Protein 1QRV (pdb70)

B-factor: mean 34.13, std 11.51, range [11.64, 81.61]

Structure (mmCIF, N/CA/C/O backbone):
data_1QRV
#
_entry.id   1QRV
#
_cell.length_a   43.740
_cell.length_b   53.797
_cell.length_c   86.843
_cell.angle_alpha   90.00
_cell.angle_beta   90.00
_cell.angle_gamma   90.00
#
_symmetry.space_group_name_H-M   'P 21 21 21'
#
loop_
_entity.id
_entity.type
_entity.pdbx_description
1 polymer "DNA (5'-D(*GP*CP*GP*AP*TP*AP*TP*CP*GP*C)-3')"
2 polymer 'HIGH MOBILITY GROUP PROTEIN D'
3 non-polymer 'SODIUM ION'
4 water water
#
loop_
_atom_site.group_PDB
_atom_site.id
_atom_site.type_symbol
_atom_site.label_atom_id
_atom_site.label_alt_id
_atom_site.label_comp_id
_atom_site.label_asym_id
_atom_site.label_entity_id
_atom_site.label_seq_id
_atom_site.pdbx_PDB_ins_code
_atom_site.Cartn_x
_atom_site.Cartn_y
_atom_site.Cartn_z
_atom_site.occupancy
_atom_site.B_iso_or_equiv
_atom_site.auth_seq_id
_atom_site.auth_comp_id
_atom_site.auth_asym_id
_atom_site.auth_atom_id
_atom_site.pdbx_PDB_model_num
ATOM 424 N N . SER C 2 1 ? 7.473 -9.123 -16.543 1.00 72.94 2 SER A N 1
ATOM 425 C CA . SER C 2 1 ? 8.287 -8.285 -15.615 1.00 73.13 2 SER A CA 1
ATOM 426 C C . SER C 2 1 ? 8.864 -7.047 -16.327 1.00 72.54 2 SER A C 1
ATOM 427 O O . SER C 2 1 ? 9.998 -6.643 -16.054 1.00 73.09 2 SER A O 1
ATOM 429 N N . ASP C 2 2 ? 8.080 -6.435 -17.220 1.00 71.24 3 ASP A N 1
ATOM 430 C CA . ASP C 2 2 ? 8.556 -5.260 -17.955 1.00 68.11 3 ASP A CA 1
ATOM 431 C C . ASP C 2 2 ? 7.595 -4.058 -18.091 1.00 63.80 3 ASP A C 1
ATOM 432 O O . ASP C 2 2 ? 8.039 -2.926 -18.334 1.00 62.33 3 ASP A O 1
ATOM 437 N N . LYS C 2 3 ? 6.292 -4.285 -17.947 1.00 59.11 4 LYS A N 1
ATOM 438 C CA . LYS C 2 3 ? 5.331 -3.185 -18.058 1.00 54.87 4 LYS A CA 1
ATOM 439 C C . LYS C 2 3 ? 5.567 -2.158 -16.944 1.00 50.23 4 LYS A C 1
ATOM 440 O O . LYS C 2 3 ? 6.210 -2.460 -15.932 1.00 47.67 4 LYS A O 1
ATOM 446 N N . PRO C 2 4 ? 5.060 -0.923 -17.121 1.00 46.22 5 PRO A N 1
ATOM 447 C CA . PRO C 2 4 ? 5.248 0.118 -16.099 1.00 42.20 5 PRO A CA 1
ATOM 448 C C . PRO C 2 4 ? 4.787 -0.318 -14.703 1.00 37.36 5 PRO A C 1
ATOM 449 O O . PRO C 2 4 ? 3.776 -1.005 -14.566 1.00 30.10 5 PRO A O 1
ATOM 453 N N . LYS C 2 5 ? 5.532 0.076 -13.674 1.00 35.99 6 LYS A N 1
ATOM 454 C CA . LYS C 2 5 ? 5.148 -0.281 -12.311 1.00 35.86 6 LYS A CA 1
ATOM 455 C C . LYS C 2 5 ? 3.956 0.596 -11.981 1.00 31.78 6 LYS A C 1
ATOM 456 O O . LYS C 2 5 ? 3.915 1.754 -12.381 1.00 26.16 6 LYS A O 1
ATOM 458 N N . ARG C 2 6 ? 2.977 0.046 -11.273 1.00 31.80 7 ARG A N 1
ATOM 459 C CA . ARG C 2 6 ? 1.812 0.839 -10.907 1.00 31.30 7 ARG A CA 1
ATOM 460 C C . ARG C 2 6 ? 2.245 2.072 -10.086 1.00 32.12 7 ARG A C 1
ATOM 461 O O . ARG C 2 6 ? 3.141 1.984 -9.241 1.00 33.49 7 ARG A O 1
ATOM 469 N N . PRO C 2 7 ? 1.617 3.237 -10.332 1.00 28.11 8 PRO A N 1
ATOM 470 C CA . PRO C 2 7 ? 1.956 4.466 -9.607 1.00 25.78 8 PRO A CA 1
ATOM 471 C C . PRO C 2 7 ? 1.590 4.348 -8.121 1.00 24.37 8 PRO A C 1
ATOM 472 O O . PRO C 2 7 ? 0.659 3.626 -7.755 1.00 21.65 8 PRO A O 1
ATOM 476 N N . LEU C 2 8 ? 2.344 5.036 -7.268 1.00 23.90 9 LEU A N 1
ATOM 477 C CA . LEU C 2 8 ? 2.097 4.995 -5.827 1.00 24.74 9 LEU A CA 1
ATOM 478 C C . LEU C 2 8 ? 1.017 5.957 -5.353 1.00 23.45 9 LEU A C 1
ATOM 479 O O . LEU C 2 8 ? 0.908 7.073 -5.827 1.00 23.20 9 LEU A O 1
ATOM 484 N N . SER C 2 9 ? 0.233 5.504 -4.395 1.00 25.05 10 SER A N 1
ATOM 485 C CA . SER C 2 9 ? -0.824 6.319 -3.818 1.00 21.19 10 SER A CA 1
ATOM 486 C C . SER C 2 9 ? -0.208 7.484 -3.035 1.00 19.33 10 SER A C 1
ATOM 487 O O . SER C 2 9 ? 1.008 7.539 -2.802 1.00 17.67 10 SER A O 1
ATOM 490 N N . ALA C 2 10 ? -1.055 8.405 -2.607 1.00 18.87 11 ALA A N 1
ATOM 491 C CA . ALA C 2 10 ? -0.595 9.562 -1.843 1.00 14.18 11 ALA A CA 1
ATOM 492 C C . ALA C 2 10 ? 0.054 9.105 -0.544 1.00 15.58 11 ALA A C 1
ATOM 493 O O . ALA C 2 10 ? 1.113 9.615 -0.140 1.00 13.77 11 ALA A O 1
ATOM 495 N N . TYR C 2 11 ? -0.567 8.107 0.083 1.00 12.86 12 TYR A N 1
ATOM 496 C CA . TYR C 2 11 ? -0.078 7.572 1.332 1.00 17.05 12 TYR A CA 1
ATOM 497 C C . TYR C 2 11 ? 1.288 6.890 1.200 1.00 19.20 12 TYR A C 1
ATOM 498 O O . TYR C 2 11 ? 2.166 7.082 2.038 1.00 19.92 12 TYR A O 1
ATOM 507 N N . MET C 2 12 ? 1.463 6.090 0.154 1.00 19.69 13 MET A N 1
ATOM 508 C CA . MET C 2 12 ? 2.728 5.403 -0.061 1.00 21.00 13 MET A CA 1
ATOM 509 C C . MET C 2 12 ? 3.836 6.380 -0.416 1.00 21.43 13 MET A C 1
ATOM 510 O O . MET C 2 12 ? 4.980 6.186 -0.024 1.00 21.55 13 MET A O 1
ATOM 515 N N . LEU C 2 13 ? 3.516 7.425 -1.165 1.00 20.97 14 LEU A N 1
ATOM 516 C CA . LEU C 2 13 ? 4.545 8.409 -1.503 1.00 23.41 14 LEU A CA 1
ATOM 517 C C . LEU C 2 13 ? 4.965 9.094 -0.204 1.00 22.86 14 LEU A C 1
ATOM 518 O O . LEU C 2 13 ? 6.148 9.308 0.065 1.00 21.50 14 LEU A O 1
ATOM 523 N N . TRP C 2 14 ? 3.985 9.435 0.618 1.00 19.96 15 TRP A N 1
ATOM 524 C CA . TRP C 2 14 ? 4.327 10.068 1.866 1.00 21.21 15 TRP A CA 1
ATOM 525 C C . TRP C 2 14 ? 5.156 9.158 2.789 1.00 23.68 15 TRP A C 1
ATOM 526 O O . TRP C 2 14 ? 6.157 9.595 3.362 1.00 27.21 15 TRP A O 1
ATOM 537 N N . LEU C 2 15 ? 4.756 7.897 2.909 1.00 22.32 16 LEU A N 1
ATOM 538 C CA . LEU C 2 15 ? 5.449 6.973 3.786 1.00 23.90 16 LEU A CA 1
ATOM 539 C C . LEU C 2 15 ? 6.870 6.726 3.321 1.00 25.63 16 LEU A C 1
ATOM 540 O O . LEU C 2 15 ? 7.806 6.740 4.123 1.00 26.91 16 LEU A O 1
ATOM 545 N N . ASN C 2 16 ? 7.034 6.472 2.034 1.00 25.09 17 ASN A N 1
ATOM 546 C CA . ASN C 2 16 ? 8.362 6.235 1.513 1.00 28.76 17 ASN A CA 1
ATOM 547 C C . ASN C 2 1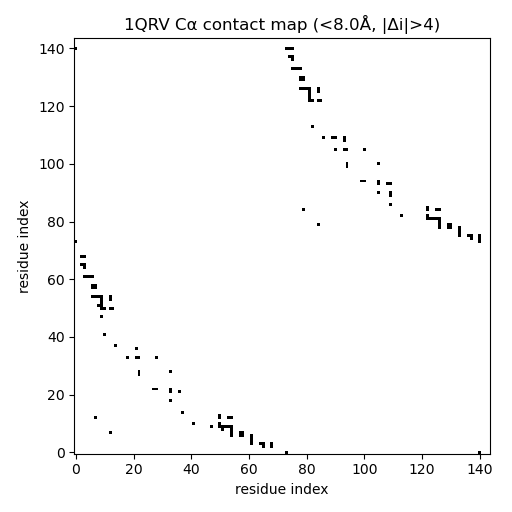6 ? 9.254 7.433 1.864 1.00 28.95 17 ASN A C 1
ATOM 548 O O . ASN C 2 16 ? 10.411 7.258 2.255 1.00 32.93 17 ASN A O 1
ATOM 553 N N . SER C 2 17 ? 8.717 8.644 1.747 1.00 26.29 18 SER A N 1
ATOM 554 C CA . SER C 2 17 ? 9.516 9.830 2.028 1.00 26.45 18 SER A CA 1
ATOM 555 C C . SER C 2 17 ? 9.763 10.056 3.502 1.00 25.56 18 SER A C 1
ATOM 556 O O . SER C 2 17 ? 10.744 10.701 3.876 1.00 21.51 18 SER A O 1
ATOM 559 N N . ALA C 2 18 ? 8.849 9.563 4.329 1.00 22.69 19 ALA A N 1
ATOM 560 C CA . ALA C 2 18 ? 8.945 9.768 5.768 1.00 23.12 19 ALA A CA 1
ATOM 561 C C . ALA C 2 18 ? 9.554 8.620 6.585 1.00 22.61 19 ALA A C 1
ATOM 562 O O . ALA C 2 18 ? 9.947 8.831 7.725 1.00 22.07 19 ALA A O 1
ATOM 564 N N . ARG C 2 19 ? 9.616 7.427 5.996 1.00 23.22 20 ARG A N 1
ATOM 565 C CA . ARG C 2 19 ? 10.158 6.230 6.625 1.00 22.57 20 ARG A CA 1
ATOM 566 C C . ARG C 2 19 ? 11.451 6.443 7.415 1.00 26.93 20 ARG A C 1
ATOM 567 O O . ARG C 2 19 ? 11.491 6.193 8.622 1.00 25.42 20 ARG A O 1
ATOM 575 N N . GLU C 2 20 ? 12.513 6.876 6.733 1.00 29.54 21 GLU A N 1
ATOM 576 C CA . GLU C 2 20 ? 13.798 7.108 7.400 1.00 31.88 21 GLU A CA 1
ATOM 577 C C . GLU C 2 20 ? 13.686 8.120 8.536 1.00 30.38 21 GLU A C 1
ATOM 578 O O . GLU C 2 20 ? 14.422 8.044 9.525 1.00 33.10 21 GLU A O 1
ATOM 584 N N . SER C 2 21 ? 12.763 9.063 8.408 1.00 28.21 22 SER A N 1
ATOM 585 C CA . SER C 2 21 ? 12.577 10.060 9.455 1.00 30.54 22 SER A CA 1
ATOM 586 C C . SER C 2 21 ? 11.979 9.378 10.685 1.00 28.71 22 SER A C 1
ATOM 587 O O . SER C 2 21 ? 12.494 9.499 11.797 1.00 29.70 22 SER A O 1
ATOM 590 N N . ILE C 2 22 ? 10.885 8.664 10.457 1.00 28.70 23 ILE A N 1
ATOM 591 C CA . ILE C 2 22 ? 10.173 7.898 11.489 1.00 25.49 23 ILE A CA 1
ATOM 592 C C . ILE C 2 22 ? 11.159 6.933 12.146 1.00 22.67 23 ILE A C 1
ATOM 593 O O . ILE C 2 22 ? 11.139 6.751 13.349 1.00 25.38 23 ILE A O 1
ATOM 598 N N . LYS C 2 23 ? 12.037 6.326 11.351 1.00 25.74 24 LYS A N 1
ATOM 599 C CA . LYS C 2 23 ? 13.004 5.384 11.899 1.00 31.44 24 LYS A CA 1
ATOM 600 C C . LYS C 2 23 ? 14.040 6.013 12.827 1.00 33.46 24 LYS A C 1
ATOM 601 O O . LYS C 2 23 ? 14.422 5.402 13.830 1.00 35.84 24 LYS A O 1
ATOM 607 N N . ARG C 2 24 ? 14.501 7.220 12.514 1.00 36.90 25 ARG A N 1
ATOM 608 C CA . ARG C 2 24 ? 15.490 7.835 13.392 1.00 39.68 25 ARG A CA 1
ATOM 609 C C . ARG C 2 24 ? 14.826 8.463 14.608 1.00 38.15 25 ARG A C 1
ATOM 610 O O . ARG C 2 24 ? 15.485 8.692 15.618 1.00 38.24 25 ARG A O 1
ATOM 618 N N . GLU C 2 25 ? 13.516 8.698 14.524 1.00 38.21 26 GLU A N 1
ATOM 619 C CA . GLU C 2 25 ? 12.758 9.260 15.649 1.00 38.13 26 GLU A CA 1
ATOM 620 C C . GLU C 2 25 ? 12.352 8.165 16.641 1.00 36.60 26 GLU A C 1
ATOM 621 O O . GLU C 2 25 ? 11.836 8.455 17.716 1.00 39.71 26 GLU A O 1
ATOM 627 N N . ASN 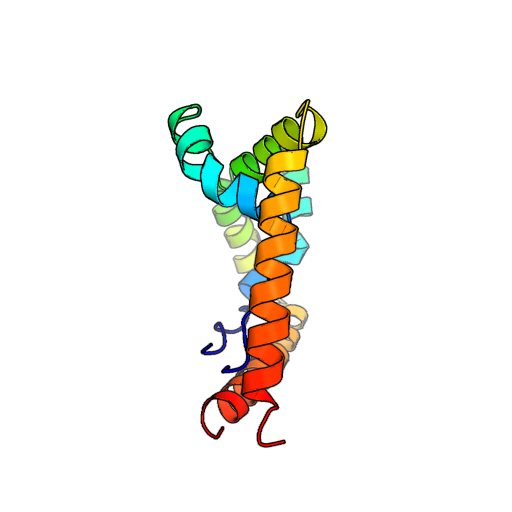C 2 26 ? 12.567 6.911 16.253 1.00 34.14 27 ASN A N 1
ATOM 628 C CA . ASN C 2 26 ? 12.235 5.739 17.078 1.00 30.77 27 ASN A CA 1
ATOM 629 C C . ASN C 2 26 ? 13.324 4.736 16.779 1.00 28.83 27 ASN A C 1
ATOM 630 O O . ASN C 2 26 ? 13.110 3.822 15.992 1.00 24.79 27 ASN A O 1
ATOM 635 N N . PRO C 2 27 ? 14.510 4.892 17.389 1.00 29.69 28 PRO A N 1
ATOM 636 C CA . PRO C 2 27 ? 15.587 3.938 17.105 1.00 30.46 28 PRO A CA 1
ATOM 637 C C . PRO C 2 27 ? 15.104 2.496 17.213 1.00 31.70 28 PRO A C 1
ATOM 638 O O . PRO C 2 27 ? 14.341 2.157 18.111 1.00 28.55 28 PRO A O 1
ATOM 642 N N . GLY C 2 28 ? 15.535 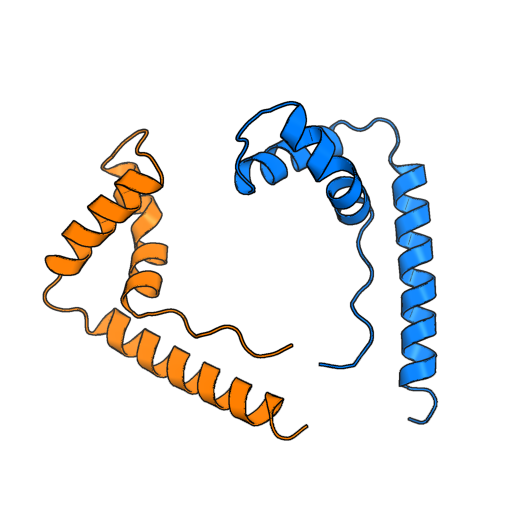1.661 16.278 1.00 31.86 29 GLY A N 1
ATOM 643 C CA . GLY C 2 28 ? 15.149 0.264 16.306 1.00 33.85 29 GLY A CA 1
ATOM 644 C C . GLY C 2 28 ? 13.731 -0.098 15.905 1.00 32.97 29 GLY A C 1
ATOM 645 O O . GLY C 2 28 ? 13.401 -1.278 15.879 1.00 32.70 29 GLY A O 1
ATOM 646 N N . ILE C 2 29 ? 12.888 0.889 15.603 1.00 32.57 30 ILE A N 1
ATOM 647 C CA . ILE C 2 29 ? 11.505 0.613 15.211 1.00 30.14 30 ILE A CA 1
ATOM 648 C C . ILE C 2 29 ? 11.475 -0.423 14.071 1.00 31.03 30 ILE A C 1
ATOM 649 O O . ILE C 2 29 ? 12.233 -0.314 13.111 1.00 30.93 30 ILE A O 1
ATOM 654 N N . LYS C 2 30 ? 10.628 -1.448 14.198 1.00 30.87 31 LYS A N 1
ATOM 655 C CA . LYS C 2 30 ? 10.511 -2.494 13.176 1.00 28.67 31 LYS A CA 1
ATOM 656 C C . LYS C 2 30 ? 9.588 -2.029 12.046 1.00 26.90 31 LYS A C 1
ATOM 657 O O . LYS C 2 30 ? 8.807 -1.097 12.222 1.00 31.78 31 LYS A O 1
ATOM 663 N N . VAL C 2 31 ? 9.668 -2.675 10.887 1.00 24.53 32 VAL A N 1
ATOM 664 C CA . VAL C 2 31 ? 8.860 -2.251 9.754 1.00 24.61 32 VAL A CA 1
ATOM 665 C C . VAL C 2 31 ? 7.365 -2.275 10.023 1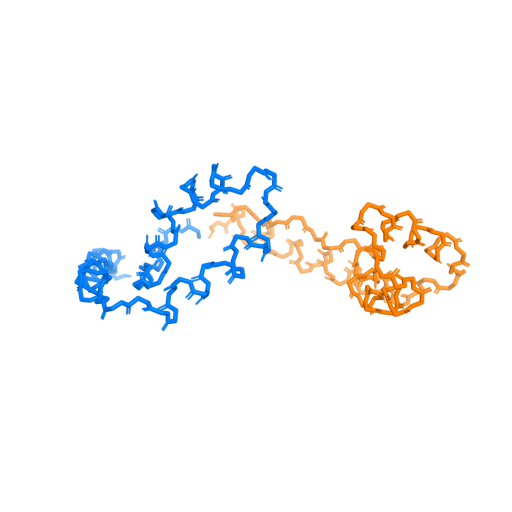.00 26.27 32 VAL A C 1
ATOM 666 O O . VAL C 2 31 ? 6.622 -1.415 9.530 1.00 26.25 32 VAL A O 1
ATOM 670 N N . THR C 2 32 ? 6.914 -3.246 10.806 1.00 22.55 33 THR A N 1
ATOM 671 C CA . THR C 2 32 ? 5.500 -3.334 11.104 1.00 24.00 33 THR A CA 1
ATOM 672 C C . THR C 2 32 ? 5.103 -2.173 12.008 1.00 22.88 33 THR A C 1
ATOM 673 O O . THR C 2 32 ? 3.960 -1.744 12.001 1.00 20.93 33 THR A O 1
ATOM 677 N N . GLU C 2 33 ? 6.050 -1.683 12.796 1.00 21.51 34 GLU A N 1
ATOM 678 C CA . GLU C 2 33 ? 5.794 -0.542 13.670 1.00 23.45 34 GLU A CA 1
ATOM 679 C C . GLU C 2 33 ? 5.917 0.763 12.876 1.00 20.23 34 GLU A C 1
ATOM 680 O O . GLU C 2 33 ? 5.309 1.763 13.224 1.00 21.21 34 GLU A O 1
ATOM 686 N N . VAL C 2 34 ? 6.731 0.751 11.824 1.00 19.34 35 VAL A N 1
ATOM 687 C CA . VAL C 2 34 ? 6.873 1.935 10.978 1.00 19.98 35 VAL A CA 1
ATOM 688 C C . VAL C 2 34 ? 5.530 2.083 10.257 1.00 17.93 35 VAL A C 1
ATOM 689 O O . VAL C 2 34 ? 4.997 3.180 10.140 1.00 20.27 35 VAL A O 1
ATOM 693 N N . ALA C 2 35 ? 4.963 0.957 9.827 1.00 15.50 36 ALA A N 1
ATOM 694 C CA . ALA C 2 35 ? 3.676 0.962 9.145 1.00 19.00 36 ALA A CA 1
ATOM 695 C C . ALA C 2 35 ? 2.588 1.416 10.120 1.00 22.29 36 ALA A C 1
ATOM 696 O O . ALA C 2 35 ? 1.754 2.257 9.798 1.00 22.12 36 ALA A O 1
ATOM 698 N N . LYS C 2 36 ? 2.586 0.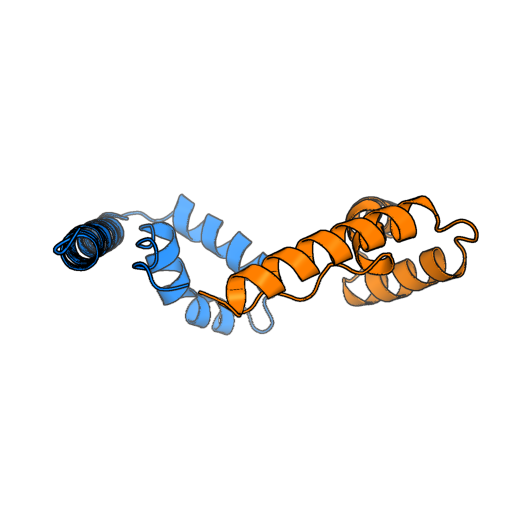839 11.314 1.00 24.13 37 LYS A N 1
ATOM 699 C CA . LYS C 2 36 ? 1.597 1.209 12.314 1.00 22.42 37 LYS A CA 1
ATOM 700 C C . LYS C 2 36 ? 1.682 2.727 12.513 1.00 23.95 37 LYS A C 1
ATOM 701 O O . LYS C 2 36 ? 0.665 3.437 12.486 1.00 18.66 37 LYS A O 1
ATOM 707 N N . ARG C 2 37 ? 2.911 3.210 12.703 1.00 23.86 38 ARG A N 1
ATOM 708 C CA . ARG C 2 37 ? 3.175 4.628 12.918 1.00 23.60 38 ARG A CA 1
ATOM 709 C C . ARG C 2 37 ? 2.768 5.450 11.695 1.00 24.55 38 ARG A C 1
ATOM 710 O O . ARG C 2 37 ? 2.264 6.571 11.829 1.00 21.98 38 ARG A O 1
ATOM 718 N N . GLY C 2 38 ? 2.966 4.889 10.503 1.00 25.05 39 GLY A N 1
ATOM 719 C CA . GLY C 2 38 ? 2.589 5.603 9.300 1.00 21.70 39 GLY A CA 1
ATOM 720 C C . GLY C 2 38 ? 1.090 5.846 9.259 1.00 17.70 39 GLY A C 1
ATOM 721 O O . GLY C 2 38 ? 0.630 6.917 8.889 1.00 18.69 39 GLY A O 1
ATOM 722 N N . GLY C 2 39 ? 0.324 4.833 9.633 1.00 17.85 40 GLY A N 1
ATOM 723 C CA . GLY C 2 39 ? -1.116 4.971 9.645 1.00 18.91 40 GLY A CA 1
ATOM 724 C C . GLY C 2 39 ? -1.530 6.083 10.593 1.00 21.24 40 GLY A C 1
ATOM 725 O O . GLY C 2 39 ? -2.455 6.846 10.308 1.00 21.81 40 GLY A O 1
ATOM 726 N N . GLU C 2 40 ? -0.835 6.180 11.722 1.00 21.98 41 GLU A N 1
ATOM 727 C CA . GLU C 2 40 ? -1.141 7.198 12.712 1.00 23.16 41 GLU A CA 1
ATOM 728 C C . GLU C 2 40 ? -0.920 8.602 12.157 1.00 23.12 41 GLU A C 1
ATOM 729 O O . GLU C 2 40 ? -1.806 9.463 12.229 1.00 21.61 41 GLU A O 1
ATOM 735 N N . LEU C 2 41 ? 0.261 8.836 11.597 1.00 23.69 42 LEU A N 1
ATOM 736 C CA . LEU C 2 41 ? 0.553 10.152 11.047 1.00 24.41 42 LEU A CA 1
ATOM 737 C C . LEU C 2 41 ? -0.409 10.474 9.912 1.00 20.84 42 LEU A C 1
ATOM 738 O O . LEU C 2 41 ? -0.969 11.559 9.849 1.00 22.31 42 LEU A O 1
ATOM 743 N N . TRP C 2 42 ? -0.597 9.521 9.010 1.00 20.99 43 TRP A N 1
ATOM 744 C CA . TRP C 2 42 ? -1.513 9.717 7.904 1.00 21.80 43 TRP A CA 1
ATOM 745 C C . TRP C 2 42 ? -2.986 10.019 8.343 1.00 20.72 43 TRP A C 1
ATOM 746 O O . TRP C 2 42 ? -3.613 10.947 7.831 1.00 20.97 43 TRP A O 1
ATOM 757 N N . ARG C 2 43 ? -3.543 9.257 9.277 1.00 20.39 44 ARG A N 1
ATOM 758 C CA . ARG C 2 43 ? -4.924 9.532 9.710 1.00 23.75 44 ARG A CA 1
ATOM 759 C C . ARG C 2 43 ? -5.074 10.927 10.326 1.00 23.04 44 ARG A C 1
ATOM 760 O O . ARG C 2 43 ? -6.141 11.543 10.233 1.00 24.07 44 ARG A O 1
ATOM 768 N N . ALA C 2 44 ? -3.991 11.423 10.923 1.00 25.09 45 ALA A N 1
ATOM 769 C CA . ALA C 2 44 ? -3.963 12.742 11.573 1.00 27.48 45 ALA A CA 1
ATOM 770 C C . ALA C 2 44 ? -3.506 13.956 10.718 1.00 25.68 45 ALA A C 1
ATOM 771 O O . ALA C 2 44 ? -3.741 15.112 11.077 1.00 25.53 45 ALA A O 1
ATOM 773 N N . MET C 2 45 ? -2.859 13.697 9.598 1.00 23.48 46 MET A N 1
ATOM 774 C CA . MET C 2 45 ? -2.338 14.774 8.777 1.00 24.64 46 MET A CA 1
ATOM 775 C C . MET C 2 45 ? -3.374 15.827 8.378 1.00 26.32 46 MET A C 1
ATOM 776 O O . MET C 2 45 ? -4.423 15.517 7.816 1.00 29.12 46 MET A O 1
ATOM 781 N N . LYS C 2 46 ? -3.061 17.080 8.686 1.00 31.22 47 LYS A N 1
ATOM 782 C CA . LYS C 2 46 ? -3.934 18.207 8.388 1.00 31.69 47 LYS A CA 1
ATOM 783 C C . LYS C 2 46 ? -4.181 18.372 6.893 1.00 29.38 47 LYS A C 1
ATOM 784 O O . LYS C 2 46 ? -5.317 18.491 6.438 1.00 26.79 47 LYS A O 1
ATOM 790 N N . ASP C 2 47 ? -3.106 18.385 6.122 1.00 28.97 48 ASP A N 1
ATOM 791 C CA . ASP C 2 47 ? -3.266 18.591 4.712 1.00 29.50 48 ASP A CA 1
ATOM 792 C C . ASP C 2 47 ? -2.564 17.571 3.831 1.00 25.73 48 ASP A C 1
ATOM 793 O O . ASP C 2 47 ? -1.343 17.534 3.747 1.00 25.05 48 ASP A O 1
ATOM 798 N N . LYS C 2 48 ? -3.352 16.767 3.135 1.00 24.66 49 LYS A N 1
ATOM 799 C CA . LYS C 2 48 ? -2.784 15.756 2.258 1.00 22.16 49 LYS A CA 1
ATOM 800 C C . LYS C 2 48 ? -2.632 16.242 0.816 1.00 21.70 49 LYS A C 1
ATOM 801 O O . LYS C 2 48 ? -1.983 15.594 0.017 1.00 22.52 49 LYS A O 1
ATOM 807 N N . SER C 2 49 ? -3.208 17.398 0.505 1.00 21.80 50 SER A N 1
ATOM 808 C CA . SER C 2 49 ? -3.199 17.932 -0.844 1.00 22.56 50 SER A CA 1
ATOM 809 C C . SER C 2 49 ? -1.875 17.918 -1.591 1.00 23.95 50 SER A C 1
ATOM 810 O O . SER C 2 49 ? -1.848 17.668 -2.795 1.00 25.59 50 SER A O 1
ATOM 813 N N . GLU C 2 50 ? -0.770 18.178 -0.914 1.00 24.40 51 GLU A N 1
ATOM 814 C CA . GLU C 2 50 ? 0.489 18.160 -1.626 1.00 24.31 51 GLU A CA 1
ATOM 815 C C . GLU C 2 50 ? 0.800 16.727 -2.034 1.00 24.21 51 GLU A C 1
ATOM 816 O O . GLU C 2 50 ? 1.279 16.468 -3.143 1.00 26.91 51 GLU A O 1
ATOM 822 N N . TRP C 2 51 ? 0.523 15.799 -1.124 1.00 23.06 52 TRP A N 1
ATOM 823 C CA . TRP C 2 51 ? 0.772 14.387 -1.369 1.00 22.68 52 TRP A CA 1
ATOM 824 C C . TRP C 2 51 ? -0.173 13.857 -2.441 1.00 24.52 52 TRP A C 1
ATOM 825 O O . TRP C 2 51 ? 0.208 12.999 -3.237 1.00 24.00 52 TRP A O 1
ATOM 836 N N . GLU C 2 52 ? -1.394 14.385 -2.485 1.00 22.60 53 GLU A N 1
ATOM 837 C CA . GLU C 2 52 ? -2.350 13.959 -3.503 1.00 24.35 53 GLU A CA 1
ATOM 838 C C . GLU C 2 52 ? -1.943 14.434 -4.901 1.00 20.95 53 GLU A C 1
ATOM 839 O O . GLU C 2 52 ? -2.120 13.716 -5.883 1.00 19.37 53 GLU A O 1
ATOM 845 N N . ALA C 2 53 ? -1.380 15.633 -4.989 1.00 21.25 54 ALA A N 1
ATOM 846 C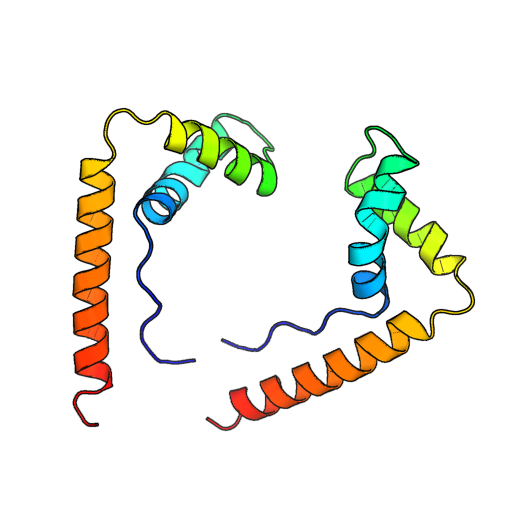 CA . ALA C 2 53 ? -0.928 16.161 -6.278 1.00 20.35 54 ALA A CA 1
ATOM 847 C C . ALA C 2 53 ? 0.202 15.275 -6.793 1.00 21.10 54 ALA A C 1
ATOM 848 O O . ALA C 2 53 ? 0.258 14.920 -7.971 1.00 22.67 54 ALA A O 1
ATOM 850 N N . LYS C 2 54 ? 1.099 14.893 -5.894 1.00 25.12 55 LYS A N 1
ATOM 851 C CA . LYS C 2 54 ? 2.208 14.043 -6.294 1.00 23.12 55 LYS A CA 1
ATOM 852 C C . LYS C 2 54 ? 1.697 12.697 -6.758 1.00 22.63 55 LYS A C 1
ATOM 853 O O . LYS C 2 54 ? 2.251 12.100 -7.679 1.00 20.54 55 LYS A O 1
ATOM 859 N N . ALA C 2 55 ? 0.635 12.218 -6.118 1.00 22.74 56 ALA A N 1
ATOM 860 C CA . ALA C 2 55 ? 0.052 10.933 -6.479 1.00 21.73 56 ALA A CA 1
ATOM 861 C C . ALA C 2 55 ? -0.605 11.064 -7.851 1.00 21.95 56 ALA A C 1
ATOM 862 O O . ALA C 2 55 ? -0.468 10.168 -8.697 1.00 22.36 56 ALA A O 1
ATOM 864 N N . ALA C 2 56 ? -1.311 12.178 -8.062 1.00 18.76 57 ALA A N 1
ATOM 865 C CA . ALA C 2 56 ? -1.966 12.448 -9.339 1.00 19.25 57 ALA A CA 1
ATOM 866 C C . ALA C 2 56 ? -0.929 12.572 -10.438 1.00 20.83 57 ALA A C 1
ATOM 867 O O . ALA C 2 56 ? -1.147 12.097 -11.551 1.00 21.79 57 ALA A O 1
ATOM 869 N N . LYS C 2 57 ? 0.195 13.228 -10.144 1.00 24.75 58 LYS A N 1
ATOM 870 C CA . LYS C 2 57 ? 1.237 13.344 -11.156 1.00 28.25 58 LYS A CA 1
ATOM 871 C C . LYS C 2 57 ? 1.879 11.989 -11.448 1.00 31.14 58 LYS A C 1
ATOM 872 O O . LYS C 2 57 ? 2.264 11.712 -12.588 1.00 31.51 58 LYS A O 1
ATOM 878 N N . ALA C 2 58 ? 2.010 11.146 -10.425 1.00 30.12 59 ALA A N 1
ATOM 879 C CA . ALA C 2 58 ? 2.612 9.832 -10.631 1.00 28.55 59 ALA A CA 1
ATOM 880 C C . ALA C 2 58 ? 1.678 9.021 -11.526 1.00 29.33 59 ALA A C 1
ATOM 881 O O . ALA C 2 58 ? 2.122 8.258 -12.368 1.00 28.52 59 ALA A O 1
ATOM 883 N N . LYS C 2 59 ? 0.378 9.190 -11.320 1.00 28.69 60 LYS A N 1
ATOM 884 C CA . LYS C 2 59 ? -0.612 8.485 -12.117 1.00 30.11 60 LYS A CA 1
ATOM 885 C C . LYS C 2 59 ? -0.484 8.898 -13.591 1.00 30.32 60 LYS A C 1
ATOM 886 O O . LYS C 2 59 ? -0.522 8.053 -14.479 1.00 28.73 60 LYS A O 1
ATOM 892 N N . ASP C 2 60 ? -0.339 10.200 -13.831 1.00 30.76 61 ASP A N 1
ATOM 893 C CA . ASP C 2 60 ? -0.185 10.731 -15.176 1.00 33.51 61 ASP A CA 1
ATOM 894 C C . ASP C 2 60 ? 1.034 10.182 -15.885 1.00 32.26 61 ASP A C 1
ATOM 895 O O . ASP C 2 60 ? 0.944 9.779 -17.038 1.00 31.32 61 ASP A O 1
ATOM 900 N N . ASP C 2 61 ? 2.171 10.166 -15.198 1.00 30.01 62 ASP A N 1
ATOM 901 C CA . ASP C 2 61 ? 3.387 9.643 -15.799 1.00 29.42 62 ASP A CA 1
ATOM 902 C C . ASP C 2 61 ? 3.133 8.183 -16.110 1.00 26.55 62 ASP A C 1
ATOM 903 O O . ASP C 2 61 ? 3.564 7.670 -17.132 1.00 24.94 62 ASP A O 1
ATOM 908 N N . TYR C 2 62 ? 2.417 7.511 -15.215 1.00 24.83 63 TYR A N 1
ATOM 909 C CA . TYR C 2 62 ? 2.137 6.098 -15.401 1.00 25.51 63 TYR A CA 1
ATOM 910 C C . TYR C 2 62 ? 1.231 5.832 -16.596 1.00 29.13 63 TYR A C 1
ATOM 911 O O . TYR C 2 62 ? 1.531 4.958 -17.422 1.00 30.08 63 TYR A O 1
ATOM 920 N N . ASP C 2 63 ? 0.120 6.566 -16.680 1.00 28.77 64 ASP A N 1
ATOM 921 C CA . ASP C 2 63 ? -0.816 6.391 -17.790 1.00 26.23 64 ASP A CA 1
ATOM 922 C C . ASP C 2 63 ? -0.046 6.667 -19.071 1.00 27.44 64 ASP A C 1
ATOM 923 O O . ASP C 2 63 ? -0.177 5.943 -20.039 1.00 26.79 64 ASP A O 1
ATOM 928 N N . ARG C 2 64 ? 0.781 7.705 -19.059 1.00 29.74 65 ARG A N 1
ATOM 929 C CA . ARG C 2 64 ? 1.602 8.039 -20.219 1.00 33.06 65 ARG A CA 1
ATOM 930 C C . ARG C 2 64 ? 2.548 6.882 -20.545 1.00 32.82 65 ARG A C 1
ATOM 931 O O . ARG C 2 64 ? 2.689 6.478 -21.696 1.00 32.09 65 ARG A O 1
ATOM 939 N N . ALA C 2 65 ? 3.198 6.360 -19.512 1.00 33.07 66 ALA A N 1
ATOM 940 C CA . ALA C 2 65 ? 4.136 5.262 -19.672 1.00 33.60 66 ALA A CA 1
ATOM 941 C C . ALA C 2 65 ? 3.448 4.058 -20.265 1.00 33.11 66 ALA A C 1
ATOM 942 O O . ALA C 2 65 ? 4.056 3.298 -21.013 1.00 35.29 66 ALA A O 1
ATOM 944 N N . VAL C 2 66 ? 2.178 3.881 -19.926 1.00 30.85 67 VAL A N 1
ATOM 945 C CA . VAL C 2 66 ? 1.434 2.744 -20.416 1.00 32.19 67 VAL A CA 1
ATOM 946 C C . VAL C 2 66 ? 1.054 2.886 -21.890 1.00 34.50 67 VAL A C 1
ATOM 947 O O . VAL C 2 66 ? 1.019 1.895 -22.622 1.00 34.22 67 VAL A O 1
ATOM 951 N N . LYS C 2 67 ? 0.785 4.117 -22.317 1.00 34.42 68 LYS A N 1
ATOM 952 C CA . LYS C 2 67 ? 0.441 4.383 -23.707 1.00 36.53 68 LYS A CA 1
ATOM 953 C C . LYS C 2 67 ? 1.668 4.099 -24.579 1.00 36.17 68 LYS A C 1
ATOM 954 O O . LYS C 2 67 ? 1.553 3.479 -25.637 1.00 35.38 68 LYS A O 1
ATOM 960 N N . GLU C 2 68 ? 2.842 4.531 -24.126 1.00 35.25 69 GLU A N 1
ATOM 961 C CA . GLU C 2 68 ? 4.070 4.263 -24.866 1.00 36.95 69 GLU A CA 1
ATOM 962 C C . GLU C 2 68 ? 4.270 2.757 -25.037 1.00 34.26 69 GLU A C 1
ATOM 963 O O . GLU C 2 68 ? 4.537 2.279 -26.134 1.00 29.93 69 GLU A O 1
ATOM 969 N N . PHE C 2 69 ? 4.120 2.028 -23.932 1.00 34.76 70 PHE A N 1
ATOM 970 C CA . PHE C 2 69 ? 4.279 0.572 -23.861 1.00 32.43 70 PHE A CA 1
ATOM 971 C C . PHE C 2 69 ? 3.290 -0.197 -24.745 1.00 31.35 70 PHE A C 1
ATOM 972 O O . PHE C 2 69 ? 3.562 -1.317 -25.204 1.00 30.71 70 PHE A O 1
ATOM 980 N N . GLU C 2 70 ? 2.131 0.398 -24.963 1.00 30.07 71 GLU A N 1
ATOM 981 C CA . GLU C 2 70 ? 1.111 -0.231 -25.789 1.00 35.34 71 GLU A CA 1
ATOM 982 C C . GLU C 2 70 ? 0.998 0.500 -27.122 1.00 33.34 71 GLU A C 1
ATOM 983 O O . GLU C 2 70 ? 0.106 0.217 -27.916 1.00 30.47 71 GLU A O 1
ATOM 989 N N . ALA C 2 71 ? 1.927 1.424 -27.352 1.00 33.52 72 ALA A N 1
ATOM 990 C CA . ALA C 2 71 ? 1.943 2.233 -28.560 1.00 37.42 72 ALA A CA 1
ATOM 991 C C . ALA C 2 71 ? 2.107 1.435 -29.863 1.00 40.44 72 ALA A C 1
ATOM 992 O O . ALA C 2 71 ? 1.570 1.834 -30.898 1.00 38.48 72 ALA A O 1
ATOM 994 N N . ASN C 2 72 ? 2.849 0.326 -29.820 1.00 44.00 73 ASN A N 1
ATOM 995 C CA . ASN C 2 72 ? 3.037 -0.508 -31.013 1.00 47.10 73 ASN A CA 1
ATOM 996 C C . ASN C 2 72 ? 1.983 -1.605 -31.000 1.00 50.11 73 ASN A C 1
ATOM 997 O O . ASN C 2 72 ? 1.939 -2.450 -31.896 1.00 52.61 73 ASN A O 1
ATOM 1002 N N . GLY C 2 73 ? 1.144 -1.588 -29.969 1.00 53.21 74 GLY A N 1
ATOM 1003 C CA . GLY C 2 73 ? 0.108 -2.591 -29.823 1.00 57.20 74 GLY A CA 1
ATOM 1004 C C . GLY C 2 73 ? 0.732 -3.908 -29.392 1.00 60.59 74 GLY A C 1
ATOM 1005 O O . GLY C 2 73 ? 0.647 -4.245 -28.186 1.00 60.84 74 GLY A O 1
ATOM 1007 N N . ASP D 2 2 ? 10.982 -9.204 -12.598 1.00 61.54 3 ASP B N 1
ATOM 1008 C CA . ASP D 2 2 ? 10.959 -9.722 -11.190 1.00 62.70 3 ASP B CA 1
ATOM 1009 C C . ASP D 2 2 ? 11.060 -11.246 -11.101 1.00 60.46 3 ASP B C 1
ATOM 1010 O O . ASP D 2 2 ? 10.114 -11.965 -11.450 1.00 58.35 3 ASP B O 1
ATOM 1015 N N . LYS D 2 3 ? 12.213 -11.720 -10.627 1.00 57.22 4 LYS B N 1
ATOM 1016 C CA . LYS D 2 3 ? 12.486 -13.149 -10.447 1.00 53.98 4 LYS B CA 1
ATOM 1017 C C . LYS D 2 3 ? 11.558 -13.634 -9.322 1.00 49.14 4 LYS B C 1
ATOM 1018 O O . LYS D 2 3 ? 11.451 -12.975 -8.288 1.00 50.70 4 LYS B O 1
ATOM 1024 N N . PRO D 2 4 ? 10.880 -14.789 -9.506 1.00 44.32 5 PRO B N 1
ATOM 1025 C CA . PRO D 2 4 ? 9.966 -15.294 -8.466 1.00 40.37 5 PRO B CA 1
ATOM 1026 C C . PRO D 2 4 ? 10.633 -15.462 -7.103 1.00 37.94 5 PRO B C 1
ATOM 1027 O O . PRO D 2 4 ? 11.782 -15.913 -7.019 1.00 34.28 5 PRO B O 1
ATOM 1031 N N . LYS D 2 5 ? 9.917 -15.091 -6.042 1.00 33.71 6 LYS B N 1
ATOM 1032 C CA . LYS D 2 5 ? 10.455 -15.266 -4.702 1.00 35.26 6 LYS B CA 1
ATOM 1033 C C . LYS D 2 5 ? 10.450 -16.775 -4.490 1.00 32.55 6 LYS B C 1
ATOM 1034 O O . LYS D 2 5 ? 9.652 -17.486 -5.099 1.00 33.22 6 LYS B O 1
ATOM 1040 N N . ARG D 2 6 ? 11.350 -17.274 -3.659 1.00 31.09 7 ARG B N 1
ATOM 1041 C CA . ARG D 2 6 ? 11.354 -18.700 -3.367 1.00 32.01 7 ARG B CA 1
ATOM 1042 C C . ARG D 2 6 ? 10.019 -19.072 -2.695 1.00 27.81 7 ARG B C 1
ATOM 1043 O O . ARG D 2 6 ? 9.377 -18.250 -2.041 1.00 26.41 7 ARG B O 1
ATOM 1051 N N . PRO D 2 7 ? 9.595 -20.324 -2.842 1.00 24.57 8 PRO B N 1
ATOM 1052 C CA . PRO D 2 7 ? 8.330 -20.764 -2.249 1.00 27.14 8 PRO B CA 1
ATOM 1053 C C . PRO D 2 7 ? 8.356 -20.898 -0.728 1.00 25.08 8 PRO B C 1
ATOM 1054 O O . PRO D 2 7 ? 9.408 -21.088 -0.130 1.00 26.71 8 PRO B O 1
ATOM 1058 N N . LEU D 2 8 ? 7.188 -20.800 -0.109 1.00 23.25 9 LEU B N 1
ATOM 1059 C CA . LEU D 2 8 ? 7.100 -20.936 1.330 1.00 22.76 9 LEU B CA 1
ATOM 1060 C C . LEU D 2 8 ? 7.389 -22.370 1.694 1.00 22.60 9 LEU B C 1
ATOM 1061 O O . LEU D 2 8 ? 6.850 -23.290 1.078 1.00 20.48 9 LEU B O 1
ATOM 1066 N N . SER D 2 9 ? 8.271 -22.556 2.669 1.00 21.47 10 SER B N 1
ATOM 1067 C CA . SER D 2 9 ? 8.590 -23.892 3.145 1.00 23.66 10 SER B CA 1
ATOM 1068 C C . SER D 2 9 ? 7.381 -24.451 3.916 1.00 22.24 10 SER B C 1
ATOM 1069 O O . SER D 2 9 ? 6.468 -23.710 4.311 1.00 21.70 10 SER B O 1
ATOM 1072 N N . ALA D 2 10 ? 7.382 -25.764 4.113 1.00 24.01 11 ALA B N 1
ATOM 1073 C CA . ALA D 2 10 ? 6.328 -26.442 4.869 1.00 25.06 11 ALA B CA 1
ATOM 1074 C C . ALA D 2 10 ? 6.395 -25.897 6.306 1.00 25.83 11 ALA B C 1
ATOM 1075 O O . ALA D 2 10 ? 5.375 -25.710 6.974 1.00 22.23 11 ALA B O 1
ATOM 1077 N N . TYR D 2 11 ? 7.614 -25.647 6.779 1.00 26.23 12 TYR B N 1
ATOM 1078 C CA . TYR D 2 11 ? 7.789 -25.084 8.115 1.00 25.06 12 TYR B CA 1
ATOM 1079 C C . TYR D 2 11 ? 7.122 -23.701 8.215 1.00 25.34 12 TYR B C 1
ATOM 1080 O O . TYR D 2 11 ? 6.311 -23.452 9.113 1.00 22.33 12 TYR B O 1
ATOM 1089 N N . MET D 2 12 ? 7.463 -22.806 7.287 1.00 24.04 13 MET B N 1
ATOM 1090 C CA . MET D 2 12 ? 6.899 -21.458 7.293 1.00 23.89 13 MET B CA 1
ATOM 1091 C C . MET D 2 12 ? 5.398 -21.409 7.013 1.00 22.61 13 MET B C 1
ATOM 1092 O O . MET D 2 12 ? 4.685 -20.531 7.499 1.00 19.21 13 MET B O 1
ATOM 1097 N N . LEU D 2 13 ? 4.923 -22.334 6.201 1.00 20.96 14 LEU B N 1
ATOM 1098 C CA . LEU D 2 13 ? 3.509 -22.387 5.911 1.00 23.44 14 LEU B CA 1
ATOM 1099 C C . LEU D 2 13 ? 2.828 -22.654 7.253 1.00 25.64 14 LEU B C 1
ATOM 1100 O O . LEU D 2 13 ? 1.879 -21.974 7.618 1.00 27.35 14 LEU B O 1
ATOM 1105 N N . TRP D 2 14 ? 3.312 -23.652 7.987 1.00 26.13 15 TRP B N 1
ATOM 1106 C CA . TRP D 2 14 ? 2.718 -23.962 9.282 1.00 28.16 15 TRP B CA 1
ATOM 1107 C C . TRP D 2 14 ? 2.826 -22.783 10.241 1.00 27.81 15 TRP B C 1
ATOM 1108 O O . TRP D 2 14 ? 1.825 -22.333 10.803 1.00 25.96 15 TRP B O 1
ATOM 1119 N N . LEU D 2 15 ? 4.048 -22.293 10.430 1.00 27.42 16 LEU B N 1
ATOM 1120 C CA . LEU D 2 15 ? 4.286 -21.166 11.337 1.00 28.59 16 LEU B CA 1
ATOM 1121 C C . LEU D 2 15 ? 3.330 -20.003 11.107 1.00 27.17 16 LEU B C 1
ATOM 1122 O O . LEU D 2 15 ? 2.802 -19.449 12.063 1.00 26.96 16 LEU B O 1
ATOM 1127 N N . ASN D 2 16 ? 3.104 -19.624 9.849 1.00 28.68 17 ASN B N 1
ATOM 1128 C CA . ASN D 2 16 ? 2.168 -18.532 9.563 1.00 28.35 17 ASN B CA 1
ATOM 1129 C C . ASN D 2 16 ? 0.819 -18.879 10.196 1.00 29.22 17 ASN B C 1
ATOM 1130 O O . ASN D 2 16 ? 0.172 -18.051 10.844 1.00 31.04 17 ASN B O 1
ATOM 1135 N N . SER D 2 17 ? 0.397 -20.121 10.000 1.00 30.00 18 SER B N 1
ATOM 1136 C CA . SER D 2 17 ? -0.879 -20.564 10.533 1.00 32.50 18 SER B CA 1
ATOM 1137 C C . SER D 2 17 ? -0.861 -20.735 12.042 1.00 30.12 18 SER B C 1
ATOM 1138 O O . SER D 2 17 ? -1.904 -20.659 12.674 1.00 30.65 18 SER B O 1
ATOM 1141 N N . ALA D 2 18 ? 0.315 -20.956 12.618 1.00 27.67 19 ALA B N 1
ATOM 1142 C CA . ALA D 2 18 ? 0.407 -21.158 14.064 1.00 27.52 19 ALA B CA 1
ATOM 1143 C C . ALA D 2 18 ? 0.894 -19.967 14.892 1.00 28.19 19 ALA B C 1
ATOM 1144 O O . ALA D 2 18 ? 0.945 -20.061 16.112 1.00 26.77 19 ALA B O 1
ATOM 1146 N N . ARG D 2 19 ? 1.234 -18.859 14.236 1.00 32.43 20 ARG B N 1
ATOM 1147 C CA . ARG D 2 19 ? 1.743 -17.666 14.914 1.00 32.80 20 ARG B CA 1
ATOM 1148 C C . ARG D 2 19 ? 0.820 -17.043 15.968 1.00 33.46 20 ARG B C 1
ATOM 1149 O O . ARG D 2 19 ? 1.292 -16.647 17.024 1.00 34.03 20 ARG B O 1
ATOM 1157 N N . GLU D 2 20 ? -0.477 -16.926 15.700 1.00 34.96 21 GLU B N 1
ATOM 1158 C CA . GLU D 2 20 ? -1.362 -16.377 16.729 1.00 37.81 21 GLU B CA 1
ATOM 1159 C C . GLU D 2 20 ? -1.414 -17.339 17.918 1.00 36.34 21 GLU B C 1
ATOM 1160 O O . GLU D 2 20 ? -1.338 -16.929 19.078 1.00 35.61 21 GLU B O 1
ATOM 1166 N N . SER D 2 21 ? -1.558 -18.627 17.622 1.00 36.09 22 SER B N 1
ATOM 1167 C CA . SER D 2 21 ? -1.609 -19.628 18.671 1.00 35.49 22 SER B CA 1
ATOM 1168 C C . SER D 2 21 ? -0.403 -19.526 19.591 1.00 35.35 22 SER B C 1
ATOM 1169 O O . SER D 2 21 ? -0.558 -19.479 20.809 1.00 33.50 22 SER B O 1
ATOM 1172 N N . ILE D 2 22 ? 0.796 -19.486 19.006 1.00 36.31 23 ILE B N 1
ATOM 1173 C CA . ILE D 2 22 ? 2.012 -19.393 19.802 1.00 36.60 23 ILE B CA 1
ATOM 1174 C C . ILE D 2 22 ? 1.977 -18.134 20.652 1.00 37.68 23 ILE B C 1
ATOM 1175 O O . ILE D 2 22 ? 2.391 -18.145 21.817 1.00 38.89 23 ILE B O 1
ATOM 1180 N N . LYS D 2 23 ? 1.468 -17.049 20.080 1.00 36.45 24 LYS B N 1
ATOM 1181 C CA . LYS D 2 23 ? 1.420 -15.805 20.816 1.00 38.92 24 LYS B CA 1
ATOM 1182 C C . LYS D 2 23 ? 0.364 -15.819 21.915 1.00 37.29 24 LYS B C 1
ATOM 1183 O O . LYS D 2 23 ? 0.533 -15.178 22.943 1.00 36.39 24 LYS B O 1
ATOM 1189 N N . ARG D 2 24 ? -0.723 -16.550 21.707 1.00 35.79 25 ARG B N 1
ATOM 1190 C CA . ARG D 2 24 ? -1.737 -16.632 22.748 1.00 35.72 25 ARG B CA 1
ATOM 1191 C C . ARG D 2 24 ? -1.127 -17.358 23.952 1.00 32.76 25 ARG B C 1
ATOM 1192 O O . ARG D 2 24 ? -1.228 -16.875 25.066 1.00 31.34 25 ARG B O 1
ATOM 1200 N N . GLU D 2 25 ? -0.457 -18.488 23.706 1.00 32.25 26 GLU B N 1
ATOM 1201 C CA . GLU D 2 25 ? 0.182 -19.303 24.755 1.00 30.78 26 GLU B CA 1
ATOM 1202 C C . GLU D 2 25 ? 1.468 -18.717 25.352 1.00 32.73 26 GLU B C 1
ATOM 1203 O O . GLU D 2 25 ? 2.021 -19.265 26.309 1.00 30.56 26 GLU B O 1
ATOM 1209 N N . ASN D 2 26 ? 1.965 -17.635 24.774 1.00 30.52 27 ASN B N 1
ATOM 1210 C CA . ASN D 2 26 ? 3.177 -17.001 25.276 1.00 34.46 27 ASN B CA 1
ATOM 1211 C C . ASN D 2 26 ? 2.954 -15.490 25.265 1.00 36.87 27 ASN B C 1
ATOM 1212 O O . ASN D 2 26 ? 3.501 -14.789 24.431 1.00 37.66 27 ASN B O 1
ATOM 1217 N N . PRO D 2 27 ? 2.134 -14.974 26.193 1.00 37.60 28 PRO B N 1
ATOM 1218 C CA . PRO D 2 27 ? 1.867 -13.530 26.244 1.00 37.94 28 PRO B CA 1
ATOM 1219 C C . PRO D 2 27 ? 3.148 -12.668 26.255 1.00 40.23 28 PRO B C 1
ATOM 1220 O O . PRO D 2 27 ? 4.120 -12.968 26.972 1.00 37.14 28 PRO B O 1
ATOM 1224 N N . GLY D 2 28 ? 3.130 -11.608 25.447 1.00 41.29 29 GLY B N 1
ATOM 1225 C CA . GLY D 2 28 ? 4.252 -10.692 25.345 1.00 44.16 29 GLY B CA 1
ATOM 1226 C C . GLY D 2 28 ? 5.473 -11.264 24.652 1.00 47.21 29 GLY B C 1
ATOM 1227 O O . GLY D 2 28 ? 6.504 -10.590 24.551 1.00 46.87 29 GLY B O 1
ATOM 1228 N N . ILE D 2 29 ? 5.363 -12.494 24.155 1.00 46.47 30 ILE B N 1
ATOM 1229 C CA . ILE D 2 29 ? 6.501 -13.143 23.506 1.00 48.14 30 ILE B CA 1
ATOM 1230 C C . ILE D 2 29 ? 7.130 -12.372 22.337 1.00 51.55 30 ILE B C 1
ATOM 1231 O O . ILE D 2 29 ? 6.426 -11.796 21.494 1.00 52.81 30 ILE B O 1
ATOM 1236 N N . LYS D 2 30 ? 8.464 -12.384 22.301 1.00 51.49 31 LYS B N 1
ATOM 1237 C CA . LYS D 2 30 ? 9.243 -11.716 21.263 1.00 52.02 31 LYS B CA 1
ATOM 1238 C C . LYS D 2 30 ? 9.317 -12.491 19.949 1.00 52.63 31 LYS B C 1
ATOM 1239 O O . LYS D 2 30 ? 9.355 -13.724 19.941 1.00 51.44 31 LYS B O 1
ATOM 1245 N N . VAL D 2 31 ? 9.351 -11.757 18.838 1.00 51.85 32 VAL B N 1
ATOM 1246 C CA . VAL D 2 31 ? 9.448 -12.361 17.511 1.00 51.20 32 VAL B CA 1
ATOM 1247 C C . VAL D 2 31 ? 10.512 -13.461 17.508 1.00 51.55 32 VAL B C 1
ATOM 1248 O O . VAL D 2 31 ? 10.305 -14.543 16.949 1.00 51.14 32 VAL B O 1
ATOM 1252 N N . THR D 2 32 ? 11.642 -13.171 18.151 1.00 49.08 33 THR B N 1
ATOM 1253 C CA . THR D 2 32 ? 12.765 -14.097 18.244 1.00 45.58 33 THR B CA 1
ATOM 1254 C C . THR D 2 32 ? 12.389 -15.353 19.024 1.00 43.10 33 THR B C 1
ATOM 1255 O O . THR D 2 32 ? 12.774 -16.463 18.645 1.00 39.38 33 THR B O 1
ATOM 1259 N N . GLU D 2 33 ? 11.653 -15.162 20.121 1.00 43.03 34 GLU B N 1
ATOM 1260 C CA . GLU D 2 33 ? 11.210 -16.265 20.976 1.00 42.90 34 GLU B CA 1
ATOM 1261 C C . GLU D 2 33 ? 10.087 -17.067 20.317 1.00 41.91 34 GLU B C 1
ATOM 1262 O O . GLU D 2 33 ? 9.938 -18.255 20.568 1.00 44.90 34 GLU B O 1
ATOM 1268 N N . VAL D 2 34 ? 9.288 -16.411 19.485 1.00 42.20 35 VAL B N 1
ATOM 1269 C CA . VAL D 2 34 ? 8.215 -17.094 18.769 1.00 40.78 35 VAL B CA 1
ATOM 1270 C C . VAL D 2 34 ? 8.876 -18.113 17.844 1.00 40.65 35 VAL B C 1
ATOM 1271 O O . VAL D 2 34 ? 8.440 -19.262 17.731 1.00 41.99 35 VAL B O 1
ATOM 1275 N N . ALA D 2 35 ? 9.950 -17.674 17.201 1.00 37.50 36 ALA B N 1
ATOM 1276 C CA . ALA D 2 35 ? 10.689 -18.501 16.276 1.00 35.86 36 ALA B CA 1
ATOM 1277 C C . ALA D 2 35 ? 11.258 -19.721 16.977 1.00 37.43 36 ALA B C 1
ATOM 1278 O O . ALA D 2 35 ? 11.234 -20.826 16.431 1.00 36.21 36 ALA B O 1
ATOM 1280 N N . LYS D 2 36 ? 11.793 -19.517 18.177 1.00 36.38 37 LYS B N 1
ATOM 1281 C CA . LYS D 2 36 ? 12.356 -20.617 18.938 1.00 36.56 37 LYS B CA 1
ATOM 1282 C C . LYS D 2 36 ? 11.248 -21.561 19.362 1.00 34.69 37 LYS B C 1
ATOM 1283 O O . LYS D 2 36 ? 11.416 -22.784 19.329 1.00 32.80 37 LYS B O 1
ATOM 1289 N N . ARG D 2 37 ? 10.122 -20.989 19.768 1.00 36.77 38 ARG B N 1
ATOM 1290 C CA . ARG D 2 37 ? 8.970 -21.775 20.192 1.00 39.17 38 ARG B CA 1
ATOM 1291 C C . ARG D 2 37 ? 8.407 -22.508 18.969 1.00 37.61 38 ARG B C 1
ATOM 1292 O O . ARG D 2 37 ? 8.133 -23.712 19.007 1.00 34.21 38 ARG B O 1
ATOM 1300 N N . GLY D 2 38 ? 8.255 -21.767 17.877 1.00 39.96 39 GLY B N 1
ATOM 1301 C CA . GLY D 2 38 ? 7.749 -22.351 16.649 1.00 39.71 39 GLY B CA 1
ATOM 1302 C C . GLY D 2 38 ? 8.575 -23.562 16.281 1.00 39.30 39 GLY B C 1
ATOM 1303 O O . GLY D 2 38 ? 8.058 -24.549 15.779 1.00 43.25 39 GLY B O 1
ATOM 1304 N N . GLY D 2 39 ? 9.871 -23.492 16.539 1.00 37.49 40 GLY B N 1
ATOM 1305 C CA . GLY D 2 39 ? 10.730 -24.621 16.239 1.00 37.80 40 GLY B CA 1
ATOM 1306 C C . GLY D 2 39 ? 10.505 -25.815 17.149 1.00 36.54 40 GLY B C 1
ATOM 1307 O O . GLY D 2 39 ? 10.659 -26.962 16.716 1.00 36.27 40 GLY B O 1
ATOM 1308 N N . GLU D 2 40 ? 10.147 -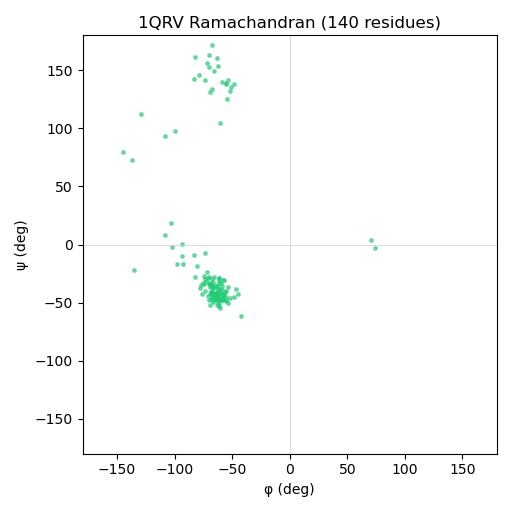25.557 18.409 1.00 35.28 41 GLU B N 1
ATOM 1309 C CA . GLU D 2 40 ? 9.899 -26.635 19.374 1.00 34.57 41 GLU B CA 1
ATOM 1310 C C . GLU D 2 40 ? 8.661 -27.403 18.929 1.00 32.01 41 GLU B C 1
ATOM 1311 O O . GLU D 2 40 ? 8.649 -28.641 18.930 1.00 27.57 41 GLU B O 1
ATOM 1317 N N . LEU D 2 41 ? 7.622 -26.653 18.556 1.00 27.62 42 LEU B N 1
ATOM 1318 C CA . LEU D 2 41 ? 6.376 -27.241 18.103 1.00 26.55 42 LEU B CA 1
ATOM 1319 C C . LEU D 2 41 ? 6.615 -27.972 16.775 1.00 28.81 42 LEU B C 1
ATOM 1320 O O . LEU D 2 41 ? 6.132 -29.088 16.558 1.00 25.04 42 LEU B O 1
ATOM 1325 N N . TRP D 2 42 ? 7.395 -27.360 15.895 1.00 25.16 43 TRP B N 1
ATOM 1326 C CA . TRP D 2 42 ? 7.662 -28.000 14.632 1.00 28.55 43 TRP B CA 1
ATOM 1327 C C . TRP D 2 42 ? 8.420 -29.315 14.810 1.00 29.98 43 TRP B C 1
ATOM 1328 O O . TRP D 2 42 ? 8.055 -30.331 14.196 1.00 30.65 43 TRP B O 1
ATOM 1339 N N . ARG D 2 43 ? 9.463 -29.318 15.642 1.00 29.31 44 ARG B N 1
ATOM 1340 C CA . ARG D 2 43 ? 10.236 -30.548 15.834 1.00 33.88 44 ARG B CA 1
ATOM 1341 C C . ARG D 2 43 ? 9.407 -31.630 16.514 1.00 34.50 44 ARG B C 1
ATOM 1342 O O . ARG D 2 43 ? 9.636 -32.828 16.294 1.00 33.94 44 ARG B O 1
ATOM 1350 N N . ALA D 2 44 ? 8.427 -31.199 17.310 1.00 34.34 45 ALA B N 1
ATOM 1351 C CA . ALA D 2 44 ? 7.536 -32.112 18.025 1.00 37.96 45 ALA B CA 1
ATOM 1352 C C . ALA D 2 44 ? 6.453 -32.684 17.114 1.00 38.41 45 ALA B C 1
ATOM 1353 O O . ALA D 2 44 ? 6.076 -33.849 17.234 1.00 41.88 45 ALA B O 1
ATOM 1355 N N . MET D 2 45 ? 5.947 -31.863 16.205 1.00 38.77 46 MET B N 1
ATOM 1356 C CA . MET D 2 45 ? 4.904 -32.310 15.286 1.00 37.97 46 MET B CA 1
ATOM 1357 C C . MET D 2 45 ? 5.379 -33.485 14.411 1.00 38.39 46 MET B C 1
ATOM 1358 O O . MET D 2 45 ? 6.137 -33.297 13.443 1.00 35.32 46 MET B O 1
ATOM 1363 N N . LYS D 2 46 ? 4.907 -34.685 14.749 1.00 34.98 47 LYS B N 1
ATOM 1364 C CA . LYS D 2 46 ? 5.279 -35.903 14.040 1.00 36.05 47 LYS B CA 1
ATOM 1365 C C . LYS D 2 46 ? 4.631 -36.038 12.673 1.00 33.10 47 LYS B C 1
ATOM 1366 O O . LYS D 2 46 ? 5.272 -36.494 11.732 1.00 34.52 47 LYS B O 1
ATOM 1372 N N . ASP D 2 47 ? 3.362 -35.658 12.567 1.00 30.91 48 ASP B N 1
ATOM 1373 C CA . ASP D 2 47 ? 2.672 -35.728 11.284 1.00 29.11 48 ASP B CA 1
ATOM 1374 C C . ASP D 2 47 ? 2.656 -34.333 10.658 1.00 24.79 48 ASP B C 1
ATOM 1375 O O . ASP D 2 47 ? 1.821 -33.506 11.003 1.00 23.89 48 ASP B O 1
ATOM 1380 N N . LYS D 2 48 ? 3.589 -34.080 9.752 1.00 25.09 49 LYS B N 1
ATOM 13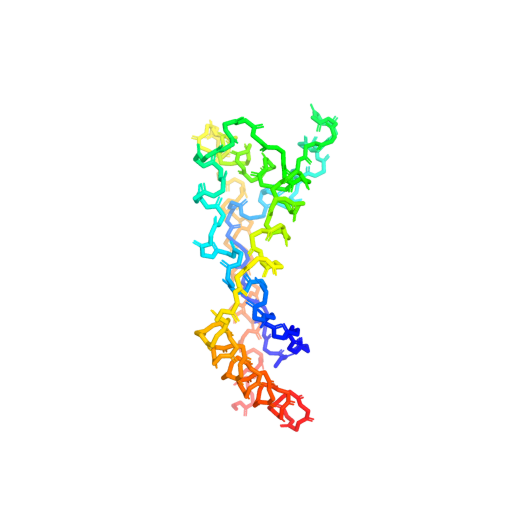81 C CA . LYS D 2 48 ? 3.666 -32.781 9.089 1.00 27.32 49 LYS B CA 1
ATOM 1382 C C . LYS D 2 48 ? 3.085 -32.893 7.672 1.00 28.22 49 LYS B C 1
ATOM 1383 O O . LYS D 2 48 ? 3.347 -32.037 6.813 1.00 28.80 49 LYS B O 1
ATOM 1389 N N . SER D 2 49 ? 2.304 -33.948 7.433 1.00 25.66 50 SER B N 1
ATOM 1390 C CA . SER D 2 49 ? 1.717 -34.193 6.112 1.00 25.24 50 SER B CA 1
ATOM 1391 C C . SER D 2 49 ? 0.966 -33.009 5.508 1.00 24.57 50 SER B C 1
ATOM 1392 O O . SER D 2 49 ? 1.160 -32.688 4.345 1.00 27.27 50 SER B O 1
ATOM 1395 N N . GLU D 2 50 ? 0.116 -32.352 6.288 1.00 29.25 51 GLU B N 1
ATOM 1396 C CA . GLU D 2 50 ? -0.632 -31.218 5.769 1.00 28.58 51 GLU B CA 1
ATOM 1397 C C . GLU D 2 50 ? 0.274 -30.109 5.234 1.00 31.63 51 GLU B C 1
ATOM 1398 O O . GLU D 2 50 ? 0.032 -29.561 4.164 1.00 29.20 51 GLU B O 1
ATOM 1404 N N . TRP D 2 51 ? 1.317 -29.775 5.983 1.00 30.88 52 TRP B N 1
ATOM 1405 C CA . TRP D 2 51 ? 2.224 -28.708 5.574 1.00 27.17 52 TRP B CA 1
ATOM 1406 C C . TRP D 2 51 ? 3.167 -29.134 4.457 1.00 24.30 52 TRP B C 1
ATOM 1407 O O . TRP D 2 51 ? 3.554 -28.332 3.608 1.00 22.95 52 TRP B O 1
ATOM 1418 N N . GLU D 2 52 ? 3.542 -30.404 4.464 1.00 25.64 53 GLU B N 1
ATOM 1419 C CA . GLU D 2 52 ? 4.419 -30.931 3.439 1.00 23.76 53 GLU B CA 1
ATOM 1420 C C . GLU D 2 52 ? 3.631 -30.982 2.117 1.00 20.59 53 GLU B C 1
ATOM 1421 O O . GLU D 2 52 ? 4.188 -30.749 1.045 1.00 21.47 53 GLU B O 1
ATOM 1427 N N . ALA D 2 53 ? 2.332 -31.251 2.214 1.00 19.79 54 ALA B N 1
ATOM 1428 C CA . ALA D 2 53 ? 1.460 -31.339 1.036 1.00 22.59 54 ALA B CA 1
ATOM 1429 C C . ALA D 2 53 ? 1.348 -29.943 0.452 1.00 22.54 54 ALA B C 1
ATOM 1430 O O . ALA D 2 53 ? 1.522 -29.752 -0.738 1.00 23.83 54 ALA B O 1
ATOM 1432 N N . LYS D 2 54 ? 1.107 -28.954 1.302 1.00 25.40 55 LYS B N 1
ATOM 1433 C CA . LYS D 2 54 ? 1.001 -27.589 0.813 1.00 25.50 55 LYS B CA 1
ATOM 1434 C C . LYS D 2 54 ? 2.302 -27.044 0.246 1.00 24.62 55 LYS B C 1
ATOM 1435 O O . LYS D 2 54 ? 2.294 -26.417 -0.796 1.00 27.89 55 LYS B O 1
ATOM 1441 N N . ALA D 2 55 ? 3.419 -27.284 0.927 1.00 25.89 56 ALA B N 1
ATOM 1442 C CA . ALA D 2 55 ? 4.711 -26.807 0.448 1.00 25.90 56 ALA B CA 1
ATOM 1443 C C . ALA D 2 55 ? 4.995 -27.443 -0.919 1.00 26.96 56 ALA B C 1
ATOM 1444 O O . ALA D 2 55 ? 5.654 -26.833 -1.772 1.00 24.37 56 ALA B O 1
ATOM 1446 N N . ALA D 2 56 ? 4.490 -28.666 -1.117 1.00 30.01 57 ALA B N 1
ATOM 1447 C CA . ALA D 2 56 ? 4.667 -29.394 -2.386 1.00 29.98 57 ALA B CA 1
ATOM 1448 C C . ALA D 2 56 ? 3.993 -28.647 -3.533 1.00 26.93 57 ALA B C 1
ATOM 1449 O O . ALA D 2 56 ? 4.593 -28.443 -4.587 1.00 27.77 57 ALA B O 1
ATOM 1451 N N . LYS D 2 57 ? 2.749 -28.230 -3.334 1.00 29.16 58 LYS B N 1
ATOM 1452 C CA . LYS D 2 57 ? 2.036 -27.480 -4.374 1.00 30.80 58 LYS B CA 1
ATOM 1453 C C . LYS D 2 57 ? 2.687 -26.102 -4.545 1.00 29.99 58 LYS B C 1
ATOM 1454 O O . LYS D 2 57 ? 2.877 -25.629 -5.664 1.00 30.09 58 LYS B O 1
ATOM 1460 N N . ALA D 2 58 ? 3.024 -25.452 -3.432 1.00 27.98 59 ALA B N 1
ATOM 1461 C CA . ALA D 2 58 ? 3.668 -24.147 -3.499 1.00 28.68 59 ALA B CA 1
ATOM 1462 C C . ALA D 2 58 ? 4.940 -24.280 -4.313 1.00 27.19 59 ALA B C 1
ATOM 1463 O O . ALA D 2 58 ? 5.358 -23.331 -4.969 1.00 29.51 59 ALA B O 1
ATOM 1465 N N . LYS D 2 59 ? 5.556 -25.456 -4.266 1.00 25.51 60 LYS B N 1
ATOM 1466 C CA . LYS D 2 59 ? 6.788 -25.685 -5.023 1.00 26.49 60 LYS B CA 1
ATOM 1467 C C . LYS D 2 59 ? 6.427 -25.719 -6.503 1.00 26.28 60 LYS B C 1
ATOM 1468 O O . LYS D 2 59 ? 7.062 -25.069 -7.335 1.00 26.04 60 LYS B O 1
ATOM 1474 N N . ASP D 2 60 ? 5.393 -26.484 -6.822 1.00 27.82 61 ASP B N 1
ATOM 1475 C CA . ASP D 2 60 ? 4.924 -26.565 -8.183 1.00 30.00 61 ASP B CA 1
ATOM 1476 C C . ASP D 2 60 ? 4.608 -25.166 -8.710 1.00 31.08 61 ASP B C 1
ATOM 1477 O O . ASP D 2 60 ? 5.033 -24.809 -9.817 1.00 32.97 61 ASP B O 1
ATOM 1482 N N . ASP D 2 61 ? 3.869 -24.375 -7.930 1.00 30.62 62 ASP B N 1
ATOM 1483 C CA . ASP D 2 61 ? 3.508 -23.016 -8.355 1.00 32.17 62 ASP B CA 1
ATOM 1484 C C . ASP D 2 61 ? 4.783 -22.222 -8.635 1.00 31.95 62 ASP B C 1
ATOM 1485 O O . ASP D 2 61 ? 4.889 -21.548 -9.660 1.00 29.62 62 ASP B O 1
ATOM 1490 N N . TYR D 2 62 ? 5.744 -22.308 -7.716 1.00 27.06 63 TYR B N 1
ATOM 1491 C CA . TYR D 2 62 ? 7.020 -21.612 -7.866 1.00 26.08 63 TYR B CA 1
ATOM 1492 C C . TYR D 2 62 ? 7.688 -22.061 -9.170 1.00 26.56 63 TYR B C 1
ATOM 1493 O O . TYR D 2 62 ? 8.171 -21.247 -9.940 1.00 25.33 63 TYR B O 1
ATOM 1502 N N . ASP D 2 63 ? 7.715 -23.367 -9.411 1.00 30.57 64 ASP B N 1
ATOM 1503 C CA . ASP D 2 63 ? 8.308 -23.881 -10.633 1.00 30.84 64 ASP B CA 1
ATOM 1504 C C . ASP D 2 63 ? 7.651 -23.275 -11.871 1.00 33.61 64 ASP B C 1
ATOM 1505 O O . ASP D 2 63 ? 8.349 -22.908 -12.826 1.00 32.84 64 ASP B O 1
ATOM 1510 N N . ARG D 2 64 ? 6.320 -23.162 -11.866 1.00 30.29 65 ARG B N 1
ATOM 1511 C CA . ARG D 2 64 ? 5.627 -22.565 -13.009 1.00 31.63 65 ARG B CA 1
ATOM 1512 C C . ARG D 2 64 ? 5.964 -21.078 -13.149 1.00 30.29 65 ARG B C 1
ATOM 1513 O O . ARG D 2 64 ? 6.064 -20.560 -14.269 1.00 33.10 65 ARG B O 1
ATOM 1521 N N . ALA D 2 65 ? 6.146 -20.385 -12.026 1.00 28.57 66 ALA B N 1
ATOM 1522 C CA . ALA D 2 65 ? 6.468 -18.960 -12.092 1.00 28.68 66 ALA B CA 1
ATOM 1523 C C . ALA D 2 65 ? 7.889 -18.803 -12.608 1.00 30.51 66 ALA B C 1
ATOM 1524 O O . ALA D 2 65 ? 8.218 -17.805 -13.236 1.00 29.31 66 ALA B O 1
ATOM 1526 N N . VAL D 2 66 ? 8.718 -19.807 -12.338 1.00 31.74 67 VAL B N 1
ATOM 1527 C CA . VAL D 2 66 ? 10.100 -19.829 -12.783 1.00 32.63 67 VAL B CA 1
ATOM 1528 C C . VAL D 2 66 ? 10.102 -20.038 -14.288 1.00 34.30 67 VAL B C 1
ATOM 1529 O O . VAL D 2 66 ? 10.831 -19.361 -15.027 1.00 33.83 67 VAL B O 1
ATOM 1533 N N . LYS D 2 67 ? 9.265 -20.970 -14.737 1.00 37.13 68 LYS B N 1
ATOM 1534 C CA . LYS D 2 67 ? 9.146 -21.288 -16.160 1.00 35.91 68 LYS B CA 1
ATOM 1535 C C . LYS D 2 67 ? 8.765 -20.039 -16.952 1.00 35.30 68 LYS B C 1
ATOM 1536 O O . LYS D 2 67 ? 9.382 -19.725 -17.974 1.00 32.93 68 LYS B O 1
ATOM 1542 N N . GLU D 2 68 ? 7.753 -19.330 -16.453 1.00 35.22 69 GLU B N 1
ATOM 1543 C CA . GLU D 2 68 ? 7.236 -18.106 -17.062 1.00 34.92 69 GLU B CA 1
ATOM 1544 C C . GLU D 2 68 ? 8.215 -16.938 -17.013 1.00 40.46 69 GLU B C 1
ATOM 1545 O O . GLU D 2 68 ? 8.193 -16.059 -17.882 1.00 40.80 69 GLU B O 1
ATOM 1551 N N . PHE D 2 69 ? 9.067 -16.912 -15.992 1.00 42.69 70 PHE B N 1
ATOM 1552 C CA . PHE D 2 69 ? 10.026 -15.829 -15.856 1.00 43.03 70 PHE B CA 1
ATOM 1553 C C . PHE D 2 69 ? 11.216 -15.985 -16.808 1.00 46.14 70 PHE B C 1
ATOM 1554 O O . PHE D 2 69 ? 11.758 -14.999 -17.323 1.00 44.69 70 PHE B O 1
ATOM 1562 N N . GLU D 2 70 ? 11.609 -17.229 -17.041 1.00 47.47 71 GLU B N 1
ATOM 1563 C CA . GLU D 2 70 ? 12.752 -17.521 -17.885 1.00 54.44 71 GLU B CA 1
ATOM 1564 C C . GLU D 2 70 ? 12.507 -17.394 -19.374 1.00 58.41 71 GLU B C 1
ATOM 1565 O O . GLU D 2 70 ? 13.345 -16.859 -20.101 1.00 59.41 71 GLU B O 1
ATOM 1571 N N . ALA D 2 71 ? 11.371 -17.889 -19.839 1.00 62.02 72 ALA B N 1
ATOM 1572 C CA . ALA D 2 71 ? 11.060 -17.782 -21.252 1.00 66.48 72 ALA B CA 1
ATOM 1573 C C . ALA D 2 71 ? 9.944 -16.761 -21.362 1.00 69.59 72 ALA B C 1
ATOM 1574 O O . ALA D 2 71 ? 8.770 -17.096 -21.226 1.00 71.09 72 ALA B O 1
ATOM 1576 N N . ASN D 2 72 ? 10.341 -15.511 -21.582 1.00 72.38 73 ASN B N 1
ATOM 1577 C CA . ASN D 2 72 ? 9.451 -14.359 -21.715 1.00 74.74 73 ASN B CA 1
ATOM 1578 C C . ASN D 2 72 ? 8.827 -13.919 -20.386 1.00 74.97 73 ASN B C 1
ATOM 1579 O O . ASN D 2 72 ? 7.696 -13.370 -20.384 1.00 73.48 73 ASN B O 1
#

Secondary structure (DSSP, 8-state):
--SPPPPPPHHHHHHHHHHHHHHHTSTT--HHHHHHHHHHHHHH-S--HHHHHHHHHHHHHHHHHHHHHTTT-/-PPPPPPPHHHHHHHHHHHHHHHHSTT--HHHHHHHHHHHHHH-S--HHHHHHHHHHHHHHHHHHHHHH--

Nearest PDB structures (foldseek):
  1qrv-assembly1_B  TM=1.014E+00  e=2.898E-10  Drosophila melanogaster
  3nm9-assembly1_G  TM=9.830E-01  e=1.155E-08  Drosophila melanogaster
  1qrv-assembly1_A  TM=9.608E-01  e=3.139E-08  Drosophila melanogaster
  3nm9-assembly1_M  TM=9.830E-01  e=1.166E-07  Drosophila melanogaster
  1wxl-assembly1_A  TM=7.994E-01  e=9.837E-06  Drosophila melanogaster

Solvent-accessible surface area: 11382 Å² total; per-residue (Å²): 111,122,146,29,91,208,46,78,62,15,52,75,42,19,5,78,72,15,67,92,42,12,87,174,132,52,124,60,28,130,109,104,77,0,49,142,98,0,16,58,52,34,177,82,54,205,86,64,64,112,47,86,62,89,17,56,132,25,118,87,72,52,63,134,35,33,136,112,102,102,76,152,114,150,159,26,193,211,47,87,56,16,63,67,32,21,12,67,71,15,78,146,56,1,95,188,100,38,122,78,38,136,131,102,86,10,50,132,67,0,25,60,58,44,173,56,44,183,104,43,62,91,33,95,46,89,19,55,129,24,100,68,77,48,65,132,44,37,130,109,90,134,74,146

Sequence (144 aa):
SDKPKRPLSAYMLWLNSARESIKRENPGIKVTEVAKRGGELWRAMKDKSEWEAKAAKAKDDYDRAVKEFEANGDKPKRPLSAYMLWLNSARESIKRENPGIKVTEVAKRGGELWRAMKDKSEWEAKAAKAKDDYDRAVKEFEAN

Radius of gyration: 21.37 Å; Cα contacts (8 Å, |Δi|>4): 80; chains: 2; bounding box: 20×54×57 Å

Foldseek 3Di:
DDADDAFDALLVVVLVVCVVVLCVVPPPQDPVRSVVVSVVCVVPDPDSVVSRVVSVVSNVVNVVSRCVVVVVD/DQDDQFQALLRVVCVVCVVVLCVVPPPDDPVVSVVVSVVVVVVPPDSPVSNVVSVVSNVVSVVSNVVVPPD